Protein AF-A0A7K1VNG7-F1 (afdb_monomer_lite)

Sequence (150 aa):
MDHPRRPHDHRRPRRELARRVRAGRPRRSRTVRESLGSIVLGFEVVIVFLATLVAFGLKAADPVVVLVGGGVLCLAMVATLGLLNRPVGFRIGWALQFVIVATGLLVPIMFVIGAAFVALWTYCMVTGTRLDAQGRPPAPGPTDPIEGDR

pLDDT: mean 70.88, std 8.13, range [50.44, 83.44]

Structure (mmCIF, N/CA/C/O backbone):
data_AF-A0A7K1VNG7-F1
#
_entry.id   AF-A0A7K1VNG7-F1
#
loop_
_atom_site.group_PDB
_atom_site.id
_atom_site.type_symbol
_atom_site.label_atom_id
_atom_site.label_alt_id
_atom_site.label_comp_id
_atom_site.label_asym_id
_atom_site.label_entity_id
_atom_site.label_seq_id
_atom_site.pdbx_PDB_ins_code
_atom_site.Cartn_x
_atom_site.Cartn_y
_atom_site.Cartn_z
_atom_site.occupancy
_atom_site.B_iso_or_equiv
_atom_site.auth_seq_id
_atom_site.auth_comp_id
_atom_site.auth_asym_id
_atom_site.auth_atom_id
_atom_site.pdbx_PDB_model_num
ATOM 1 N N . MET A 1 1 ? -45.619 39.301 55.533 1.00 52.66 1 MET A N 1
ATOM 2 C CA . MET A 1 1 ? -44.423 39.594 54.716 1.00 52.66 1 MET A CA 1
ATOM 3 C C . ME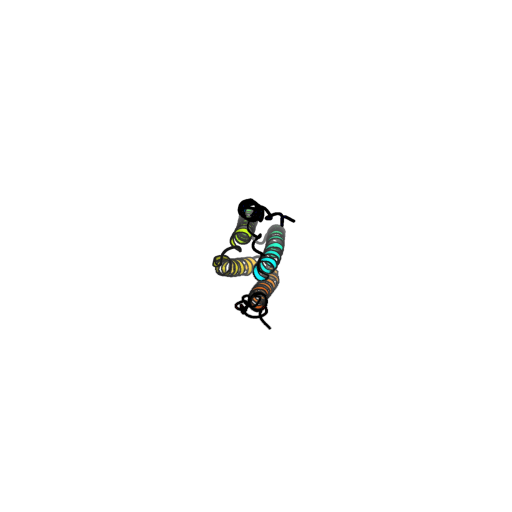T A 1 1 ? -44.278 38.467 53.718 1.00 52.66 1 MET A C 1
ATOM 5 O O . MET A 1 1 ? -43.932 37.356 54.096 1.00 52.66 1 MET A O 1
ATOM 9 N N . ASP A 1 2 ? -44.700 38.744 52.489 1.00 50.44 2 ASP A N 1
ATOM 10 C CA . ASP A 1 2 ? -44.895 37.769 51.422 1.00 50.44 2 ASP A CA 1
ATOM 11 C C . ASP A 1 2 ? -43.581 3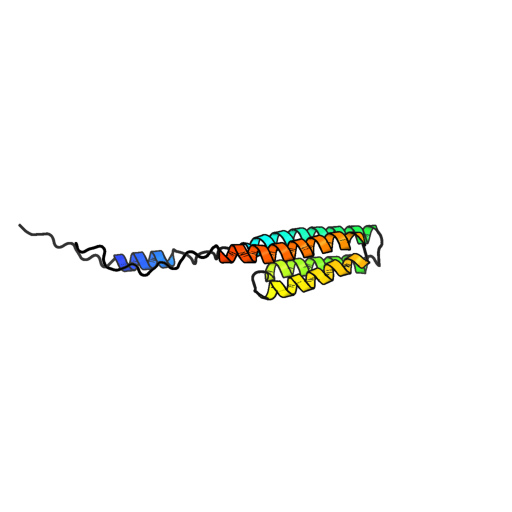7.163 50.942 1.00 50.44 2 ASP A C 1
ATOM 13 O O . ASP A 1 2 ? -42.642 37.869 50.578 1.00 50.44 2 ASP A O 1
ATOM 17 N N . HIS A 1 3 ? -43.528 35.834 50.909 1.00 65.38 3 HIS A N 1
ATOM 18 C CA . HIS A 1 3 ? -42.450 35.107 50.260 1.00 65.38 3 HIS A CA 1
ATOM 19 C C . HIS A 1 3 ? -42.691 35.174 48.740 1.00 65.38 3 HIS A C 1
ATOM 21 O O . HIS A 1 3 ? -43.685 34.613 48.266 1.00 65.38 3 HIS A O 1
ATOM 27 N N . PRO A 1 4 ? -41.834 35.836 47.937 1.00 64.56 4 PRO A N 1
ATOM 28 C CA . PRO A 1 4 ? -42.032 35.885 46.495 1.00 64.56 4 PRO A CA 1
ATOM 29 C C . PRO A 1 4 ? -41.882 34.471 45.927 1.00 64.56 4 PRO A C 1
ATOM 31 O O . PRO A 1 4 ? -40.795 33.885 45.948 1.00 64.56 4 PRO A O 1
ATOM 34 N N . ARG A 1 5 ? -42.993 33.900 45.444 1.00 62.25 5 ARG A N 1
ATOM 35 C CA . ARG A 1 5 ? -43.007 32.623 44.723 1.00 62.25 5 ARG A CA 1
ATOM 36 C C . ARG A 1 5 ? -42.141 32.787 43.477 1.00 62.25 5 ARG A C 1
ATOM 38 O O . ARG A 1 5 ? -42.506 33.518 42.558 1.00 62.25 5 ARG A O 1
ATOM 45 N N . ARG A 1 6 ? -40.974 32.136 43.458 1.00 65.06 6 ARG A N 1
ATOM 46 C CA . ARG A 1 6 ? -40.094 32.111 42.283 1.00 65.06 6 ARG A CA 1
ATOM 47 C C . ARG A 1 6 ? -40.898 31.557 41.097 1.00 65.06 6 ARG A C 1
ATOM 49 O O . ARG A 1 6 ? -41.422 30.450 41.219 1.00 65.06 6 ARG A O 1
ATOM 56 N N . PRO A 1 7 ? -41.013 32.278 39.969 1.00 63.22 7 PRO A N 1
ATOM 57 C CA . PRO A 1 7 ? -41.699 31.761 38.792 1.00 63.22 7 PRO A CA 1
ATOM 58 C C . PRO A 1 7 ? -41.020 30.463 38.346 1.00 63.22 7 PRO A C 1
ATOM 60 O O . PRO A 1 7 ? -39.810 30.449 38.108 1.00 63.22 7 PRO A O 1
ATOM 63 N N . HIS A 1 8 ? -41.774 29.366 38.255 1.00 61.84 8 HIS A N 1
ATOM 64 C CA . HIS A 1 8 ? -41.277 28.110 37.700 1.00 61.84 8 HIS A CA 1
ATOM 65 C C . HIS A 1 8 ? -40.866 28.344 36.236 1.00 61.84 8 HIS A C 1
ATOM 67 O O . HIS A 1 8 ? -41.696 28.532 35.349 1.00 61.84 8 HIS A O 1
ATOM 73 N N . ASP A 1 9 ? -39.556 28.401 35.994 1.00 62.75 9 ASP A N 1
ATOM 74 C CA . ASP A 1 9 ? -38.971 28.732 34.697 1.00 62.75 9 ASP A CA 1
ATOM 75 C C . ASP A 1 9 ? -39.098 27.559 33.708 1.00 62.75 9 ASP A C 1
ATOM 77 O O . ASP A 1 9 ? -38.198 26.731 33.549 1.00 62.75 9 ASP A O 1
ATOM 81 N N . HIS A 1 10 ? -40.223 27.507 32.995 1.00 62.53 10 HIS A N 1
ATOM 82 C CA . HIS A 1 10 ? -40.471 26.570 31.896 1.00 62.53 10 HIS A CA 1
ATOM 83 C C . HIS A 1 10 ? -39.573 26.790 30.658 1.00 62.53 10 HIS A C 1
ATOM 85 O O . HIS A 1 10 ? -39.697 26.058 29.674 1.00 62.53 10 HIS A O 1
ATOM 91 N N . ARG A 1 11 ? -38.643 27.762 30.656 1.00 61.25 11 ARG A N 1
ATOM 92 C CA . ARG A 1 11 ? -37.740 28.004 29.512 1.00 61.25 11 ARG A CA 1
ATOM 93 C C . ARG A 1 11 ? -36.484 27.132 29.521 1.00 61.25 11 ARG A C 1
ATOM 95 O O . ARG A 1 11 ? -35.822 27.033 28.484 1.00 61.25 11 ARG A O 1
ATOM 102 N N . ARG A 1 12 ? -36.163 26.477 30.641 1.00 62.91 12 ARG A N 1
ATOM 103 C CA . ARG A 1 12 ? -35.036 25.532 30.755 1.00 62.91 12 ARG A CA 1
ATOM 104 C C . ARG A 1 12 ? -35.056 24.397 29.711 1.00 62.91 12 ARG A C 1
ATOM 106 O O . ARG A 1 12 ? -34.050 24.263 29.011 1.00 62.91 12 ARG A O 1
ATOM 113 N N . PRO A 1 13 ? -36.172 23.671 29.482 1.00 68.56 13 PRO A N 1
ATOM 114 C CA . PRO A 1 13 ? -36.186 22.537 28.550 1.00 68.56 13 PRO A CA 1
ATOM 115 C C . PRO A 1 13 ? -35.891 22.929 27.094 1.00 68.56 13 PRO A C 1
ATOM 117 O O . PRO A 1 13 ? -35.170 22.226 26.386 1.00 68.56 13 PRO A O 1
ATOM 120 N N . ARG A 1 14 ? -36.367 24.097 26.635 1.00 67.00 14 ARG A N 1
ATOM 121 C CA . ARG A 1 14 ? -36.074 24.584 25.272 1.00 67.00 14 ARG A CA 1
ATOM 122 C C . ARG A 1 14 ? -34.601 24.946 25.079 1.00 67.00 14 ARG A C 1
ATOM 124 O O . ARG A 1 14 ? -34.056 24.725 23.999 1.00 67.00 14 ARG A O 1
ATOM 131 N N . ARG A 1 15 ? -33.947 25.487 26.111 1.00 67.19 15 ARG A N 1
ATOM 132 C CA . ARG A 1 15 ? -32.518 25.843 26.065 1.00 67.19 15 ARG A CA 1
ATOM 133 C C . ARG A 1 15 ? -31.627 24.604 26.014 1.00 67.19 15 ARG A C 1
ATOM 135 O O . ARG A 1 15 ? -30.616 24.618 25.316 1.00 67.19 15 ARG A O 1
ATOM 142 N N . GLU A 1 16 ? -32.017 23.534 26.697 1.00 68.38 16 GLU A N 1
ATOM 143 C CA . GLU A 1 16 ? -31.313 22.249 26.653 1.00 68.38 16 GLU A CA 1
ATOM 144 C C . GLU A 1 16 ? -31.477 21.543 25.309 1.00 68.38 16 GLU A C 1
ATOM 146 O O . GLU A 1 16 ? -30.490 21.064 24.756 1.00 68.38 16 GLU A O 1
ATOM 151 N N . LEU A 1 17 ? -32.682 21.543 24.731 1.00 66.62 17 LEU A N 1
ATOM 152 C CA . LEU A 1 17 ? -32.914 20.961 23.409 1.00 66.62 17 LEU A CA 1
ATOM 153 C C . LEU A 1 17 ? -32.117 21.705 22.326 1.00 66.62 17 LEU A C 1
ATOM 155 O O . LEU A 1 17 ? -31.427 21.080 21.524 1.00 66.62 17 LEU A O 1
ATOM 159 N N . ALA A 1 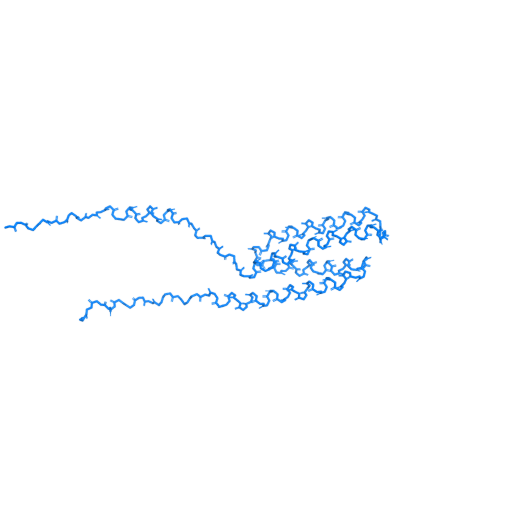18 ? -32.118 23.042 22.361 1.00 70.00 18 ALA A N 1
ATOM 160 C CA . ALA A 1 18 ? -31.311 23.861 21.459 1.00 70.00 18 ALA A CA 1
ATOM 161 C C . ALA A 1 18 ? -29.799 23.628 21.646 1.00 70.00 18 ALA A C 1
ATOM 163 O O . ALA A 1 18 ? -29.058 23.615 20.663 1.00 70.00 18 ALA A O 1
ATOM 164 N N . ARG A 1 19 ? -29.329 23.391 22.883 1.00 68.81 19 ARG A N 1
ATOM 165 C CA . ARG A 1 19 ? -27.937 22.986 23.152 1.00 68.81 19 ARG A CA 1
ATOM 166 C C . ARG A 1 19 ? -27.621 21.599 22.603 1.00 68.81 19 ARG A C 1
ATOM 168 O O . ARG A 1 19 ? -26.554 21.442 22.030 1.00 68.81 19 ARG A O 1
ATOM 175 N N . ARG A 1 20 ? -28.525 20.622 22.722 1.00 67.00 20 ARG A N 1
ATOM 176 C CA . ARG A 1 20 ? -28.342 19.270 22.161 1.00 67.00 20 ARG A CA 1
ATOM 177 C C . ARG A 1 20 ? -28.327 19.270 20.633 1.00 67.00 20 ARG A C 1
ATOM 179 O O . ARG A 1 20 ? -27.562 18.520 20.046 1.00 67.00 20 ARG A O 1
ATOM 186 N N . VAL A 1 21 ? -29.111 20.142 19.997 1.00 67.88 21 VAL A N 1
ATOM 187 C CA . VAL A 1 21 ? -29.095 20.339 18.536 1.00 67.88 21 VAL A CA 1
ATOM 188 C C . VAL A 1 21 ? -27.807 21.043 18.079 1.00 67.88 21 VAL A C 1
ATOM 190 O O . VAL A 1 21 ? -27.273 20.712 17.024 1.00 67.88 21 VAL A O 1
ATOM 193 N N . ARG A 1 22 ? -27.267 21.980 18.878 1.00 66.00 22 ARG A N 1
ATOM 194 C CA . ARG A 1 22 ? -25.977 22.653 18.608 1.00 66.00 22 ARG A CA 1
ATOM 195 C C . ARG A 1 22 ? -24.748 21.824 18.956 1.00 66.00 22 ARG A C 1
ATOM 197 O O . ARG A 1 22 ? -23.695 22.050 18.366 1.00 66.00 22 ARG A O 1
ATOM 204 N N . ALA A 1 23 ? -24.868 20.886 19.888 1.00 67.50 23 ALA A N 1
ATOM 205 C CA . ALA A 1 23 ? -23.871 19.862 20.141 1.00 67.50 23 ALA A CA 1
ATOM 206 C C . ALA A 1 23 ? -23.881 18.894 18.950 1.00 67.50 23 ALA A C 1
ATOM 208 O O . ALA A 1 23 ? -24.459 17.811 19.000 1.00 67.50 23 ALA A O 1
ATOM 209 N N . GLY A 1 24 ? -23.306 19.345 17.833 1.00 60.00 24 GLY A N 1
ATOM 210 C CA . GLY A 1 24 ? -23.175 18.569 16.613 1.00 60.00 24 GLY A CA 1
ATOM 211 C C . GLY A 1 24 ? -22.601 17.191 16.923 1.00 60.00 24 GLY A C 1
ATOM 212 O O . GLY A 1 24 ? -21.751 17.048 17.803 1.00 60.00 24 GLY A O 1
ATOM 213 N N . ARG A 1 25 ? -23.111 16.183 16.205 1.00 58.56 25 ARG A N 1
ATOM 214 C CA . ARG A 1 25 ? -22.724 14.774 16.329 1.00 58.56 25 ARG A CA 1
ATOM 215 C C . ARG A 1 25 ? -21.211 14.676 16.584 1.00 58.56 25 ARG A C 1
ATOM 217 O O . ARG A 1 25 ? -20.456 15.162 15.738 1.00 58.56 25 ARG A O 1
ATOM 224 N N . PRO A 1 26 ? -20.763 14.098 17.718 1.00 57.47 26 PRO A N 1
ATOM 225 C CA . PRO A 1 26 ? -19.343 14.029 18.029 1.00 57.47 26 PRO A CA 1
ATOM 226 C C . PRO A 1 26 ? -18.627 13.384 16.845 1.00 57.47 26 PRO A C 1
ATOM 228 O O . PRO A 1 26 ? -19.026 12.310 16.381 1.00 57.47 26 PRO A O 1
ATOM 231 N N . ARG A 1 27 ? -17.624 14.086 16.295 1.00 57.28 27 ARG A N 1
ATOM 232 C CA . ARG A 1 27 ? -16.766 13.551 15.234 1.00 57.28 27 ARG A CA 1
ATOM 233 C C . ARG A 1 27 ? -16.199 12.248 15.778 1.00 57.28 27 ARG A C 1
ATOM 235 O O . ARG A 1 27 ? -15.485 12.269 16.776 1.00 57.28 27 ARG A O 1
ATOM 242 N N . ARG A 1 28 ? -16.591 11.126 15.172 1.00 58.03 28 ARG A N 1
ATOM 243 C CA . ARG A 1 28 ? -16.137 9.787 15.558 1.00 58.03 28 ARG A CA 1
ATOM 244 C C . ARG A 1 28 ? -14.609 9.844 15.628 1.00 58.03 28 ARG A C 1
ATOM 246 O O . ARG A 1 28 ? -13.984 10.155 14.615 1.00 58.03 28 ARG A O 1
ATOM 253 N N . SER A 1 29 ? -14.023 9.658 16.811 1.00 58.22 29 SER A N 1
ATOM 254 C CA . SER A 1 29 ? -12.567 9.639 16.939 1.00 58.22 29 SER A CA 1
ATOM 255 C C . SER A 1 29 ? -12.071 8.459 16.113 1.00 58.22 29 SER A C 1
ATOM 257 O O . SER A 1 29 ? -12.482 7.326 16.377 1.00 58.22 29 SER A O 1
ATOM 259 N N . ARG A 1 30 ? -11.269 8.727 15.074 1.00 62.94 30 ARG A N 1
ATOM 260 C CA . ARG A 1 30 ? -10.641 7.663 14.281 1.00 62.94 30 ARG A CA 1
ATOM 261 C C . ARG A 1 30 ? -9.924 6.720 15.236 1.00 62.94 30 ARG A C 1
ATOM 263 O O . ARG A 1 30 ? -9.233 7.174 16.149 1.00 62.94 30 ARG A O 1
ATOM 270 N N . THR A 1 31 ? -10.133 5.425 15.043 1.00 68.44 31 THR A N 1
ATOM 271 C CA . THR A 1 31 ? -9.452 4.412 15.859 1.00 68.44 31 THR A CA 1
ATOM 272 C C . THR A 1 31 ? -7.953 4.469 15.584 1.00 68.44 31 THR A C 1
ATOM 274 O O . THR A 1 31 ? -7.528 4.842 14.489 1.00 68.44 31 THR A O 1
ATOM 277 N N . VAL A 1 32 ? -7.122 4.108 16.564 1.00 70.31 32 VAL A N 1
ATOM 278 C CA . VAL A 1 32 ? -5.655 4.175 16.399 1.00 70.31 32 VAL A CA 1
ATOM 279 C C . VAL A 1 32 ? -5.201 3.288 15.230 1.00 70.31 32 VAL A C 1
ATOM 281 O O . VAL A 1 32 ? -4.304 3.660 14.476 1.00 70.31 32 VAL A O 1
ATOM 284 N N . ARG A 1 33 ? -5.906 2.168 15.010 1.00 67.75 33 ARG A N 1
ATOM 285 C CA . ARG A 1 33 ? -5.776 1.288 13.833 1.00 67.75 33 ARG A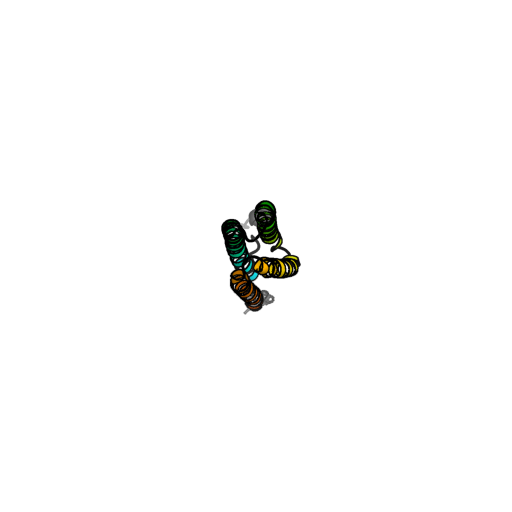 CA 1
ATOM 286 C C . ARG A 1 33 ? -5.898 2.042 12.514 1.00 67.75 33 ARG A C 1
ATOM 288 O O . ARG A 1 33 ? -5.095 1.847 11.611 1.00 67.75 33 ARG A O 1
ATOM 295 N N . GLU A 1 34 ? -6.923 2.877 12.411 1.00 68.12 34 GLU A N 1
ATOM 296 C CA . GLU A 1 34 ? -7.305 3.584 11.192 1.00 68.12 34 GLU A CA 1
ATOM 297 C C . GLU A 1 34 ? -6.273 4.664 10.848 1.00 68.12 34 GLU A C 1
ATOM 299 O O . GLU A 1 34 ? -5.851 4.780 9.699 1.00 68.12 34 GLU A O 1
ATOM 304 N N . SER A 1 35 ? -5.779 5.382 11.861 1.00 76.31 35 SER A N 1
ATOM 305 C CA . SER A 1 35 ? -4.705 6.365 11.695 1.00 76.31 35 SER A CA 1
ATOM 306 C C . SER A 1 35 ? -3.384 5.709 11.278 1.00 76.31 35 SER A C 1
ATOM 308 O O . SER A 1 35 ? -2.803 6.119 10.275 1.00 76.31 35 SER A O 1
ATOM 310 N N . LEU A 1 36 ? -2.936 4.659 11.978 1.00 75.88 36 LEU A N 1
ATOM 311 C CA . LEU A 1 36 ? -1.690 3.953 11.645 1.00 75.88 36 LEU A CA 1
ATOM 312 C C . LEU A 1 36 ? -1.756 3.301 10.257 1.00 75.88 36 LEU A C 1
ATOM 314 O O . LEU A 1 36 ? -0.837 3.462 9.459 1.00 75.88 36 LEU A O 1
ATOM 318 N N . GLY A 1 37 ? -2.870 2.635 9.941 1.00 74.69 37 GLY A N 1
ATOM 319 C CA . GLY A 1 37 ? -3.091 2.019 8.634 1.00 74.69 37 GLY A CA 1
ATOM 320 C C . GLY A 1 37 ? -3.067 3.037 7.493 1.00 74.69 37 GLY A C 1
ATOM 321 O O . GLY A 1 37 ? -2.460 2.769 6.461 1.00 74.69 37 GLY A O 1
ATOM 322 N N . SER A 1 38 ? -3.655 4.224 7.692 1.00 78.50 38 SER A N 1
ATOM 323 C CA . SER A 1 38 ? -3.643 5.291 6.681 1.00 78.50 38 SER A CA 1
ATOM 324 C C . SER A 1 38 ? -2.243 5.842 6.397 1.00 78.50 38 SER A C 1
ATOM 326 O O . SER A 1 38 ? -1.933 6.141 5.247 1.00 78.50 38 SER A O 1
ATOM 328 N N . ILE A 1 39 ? -1.384 5.933 7.420 1.00 81.94 39 ILE A N 1
ATOM 329 C CA . ILE A 1 39 ? -0.002 6.410 7.275 1.00 81.94 39 ILE A CA 1
ATOM 330 C C . ILE A 1 39 ? 0.827 5.390 6.491 1.00 81.94 39 ILE A C 1
ATOM 332 O O . ILE A 1 39 ? 1.520 5.770 5.550 1.00 81.94 39 ILE A O 1
ATOM 336 N N . VAL A 1 40 ? 0.725 4.103 6.846 1.00 80.31 40 VAL A N 1
ATOM 337 C CA . VAL A 1 40 ? 1.440 3.014 6.160 1.00 80.31 40 VAL A CA 1
ATOM 338 C C . VAL A 1 40 ? 1.051 2.979 4.685 1.00 80.31 40 VAL A C 1
ATOM 340 O O . VAL A 1 40 ? 1.912 3.137 3.828 1.00 80.31 40 VAL A O 1
ATOM 343 N N . LEU A 1 41 ? -0.244 2.883 4.383 1.00 77.31 41 LEU A N 1
ATOM 344 C CA . LEU A 1 41 ? -0.741 2.887 3.005 1.00 77.31 41 LEU A CA 1
ATOM 345 C C . LEU A 1 41 ? -0.341 4.161 2.237 1.00 77.31 41 LEU A C 1
ATOM 347 O O . LEU A 1 41 ? -0.019 4.091 1.056 1.00 77.31 41 LEU A O 1
ATOM 351 N N . GLY A 1 42 ? -0.340 5.327 2.892 1.00 81.19 42 GLY A N 1
ATOM 352 C CA . GLY A 1 42 ? 0.086 6.585 2.274 1.00 81.19 42 GLY A CA 1
ATOM 353 C C . GLY A 1 42 ? 1.551 6.560 1.831 1.00 81.19 42 GLY A C 1
ATOM 354 O O . GLY A 1 42 ? 1.855 6.930 0.698 1.00 81.19 42 GLY A O 1
ATOM 355 N N . PHE A 1 43 ? 2.452 6.074 2.689 1.00 79.50 43 PHE A N 1
ATOM 356 C CA . PHE A 1 43 ? 3.858 5.868 2.325 1.00 79.50 43 PHE A CA 1
ATOM 357 C C . PHE A 1 43 ? 4.029 4.806 1.240 1.00 79.50 43 PHE A C 1
ATOM 359 O O . PHE A 1 43 ? 4.856 4.959 0.343 1.00 79.50 43 PHE A O 1
ATOM 366 N N . GLU A 1 44 ? 3.231 3.748 1.300 1.00 79.56 44 GLU A N 1
ATOM 367 C CA . GLU A 1 44 ? 3.270 2.656 0.338 1.00 79.56 44 GLU A CA 1
ATOM 368 C C . GLU A 1 44 ? 2.939 3.144 -1.081 1.00 79.56 44 GLU A C 1
ATOM 370 O O . GLU A 1 44 ? 3.639 2.791 -2.027 1.00 79.56 44 GLU A O 1
ATOM 375 N N . VAL A 1 45 ? 1.939 4.023 -1.239 1.00 81.81 45 VAL A N 1
ATOM 376 C CA . VAL A 1 45 ? 1.587 4.632 -2.539 1.00 81.81 45 VAL A CA 1
ATOM 377 C C . VAL A 1 45 ? 2.785 5.371 -3.139 1.00 81.81 45 VAL A C 1
ATOM 379 O O . VAL A 1 45 ? 3.063 5.235 -4.331 1.00 81.81 45 VAL A O 1
ATOM 382 N N . VAL A 1 46 ? 3.508 6.139 -2.316 1.00 83.12 46 VAL A N 1
ATOM 383 C CA . VAL A 1 46 ? 4.697 6.890 -2.750 1.00 83.12 46 VAL A CA 1
ATOM 384 C C . VAL A 1 46 ? 5.797 5.936 -3.208 1.00 83.12 46 VAL A C 1
ATOM 386 O O . VAL A 1 46 ? 6.416 6.157 -4.246 1.00 83.12 46 VAL A O 1
ATOM 389 N N . ILE A 1 47 ? 6.019 4.851 -2.467 1.00 81.81 47 ILE A N 1
ATOM 390 C CA . ILE A 1 47 ? 7.028 3.844 -2.804 1.00 81.81 47 ILE A CA 1
ATOM 391 C C . ILE A 1 47 ? 6.673 3.127 -4.104 1.00 81.81 47 ILE A C 1
ATOM 393 O O . ILE A 1 47 ? 7.536 3.000 -4.964 1.00 81.81 47 ILE A O 1
ATOM 397 N N . VAL A 1 48 ? 5.422 2.697 -4.284 1.00 80.31 48 VAL A N 1
ATOM 398 C CA . VAL A 1 48 ? 4.972 2.014 -5.508 1.00 80.31 48 VAL A CA 1
ATOM 399 C C . VAL A 1 48 ? 5.064 2.937 -6.726 1.00 80.31 48 VAL A C 1
ATOM 401 O O . VAL A 1 48 ? 5.481 2.505 -7.803 1.00 80.31 48 VAL A O 1
ATOM 404 N N . PHE A 1 49 ? 4.758 4.225 -6.557 1.00 81.06 49 PHE A N 1
ATOM 405 C CA . PHE A 1 49 ? 4.962 5.227 -7.600 1.00 81.06 49 PHE A CA 1
ATOM 406 C C . PHE A 1 49 ? 6.441 5.332 -8.002 1.00 81.06 49 PHE A C 1
ATOM 408 O O . PHE A 1 49 ? 6.778 5.233 -9.183 1.00 81.06 49 PHE A O 1
ATOM 415 N N . LEU A 1 50 ? 7.345 5.456 -7.026 1.00 82.94 50 LEU A N 1
ATOM 416 C CA . LEU A 1 50 ? 8.787 5.498 -7.286 1.00 82.94 50 LEU A CA 1
ATOM 417 C C . LEU A 1 50 ? 9.303 4.185 -7.890 1.00 82.94 50 LEU A C 1
ATOM 419 O O . LEU A 1 50 ? 10.099 4.215 -8.824 1.00 82.94 50 LEU A O 1
ATOM 423 N N . ALA A 1 51 ? 8.822 3.038 -7.413 1.00 78.62 51 ALA A N 1
ATOM 424 C CA . ALA A 1 51 ? 9.163 1.721 -7.942 1.00 78.62 51 ALA A CA 1
ATOM 425 C C . ALA A 1 51 ? 8.764 1.585 -9.415 1.00 78.62 51 ALA A C 1
ATOM 427 O O . ALA A 1 51 ? 9.531 1.050 -10.212 1.00 78.62 51 ALA A O 1
ATOM 428 N N . THR A 1 52 ? 7.606 2.134 -9.792 1.00 78.69 52 THR A N 1
ATOM 429 C CA . THR A 1 52 ? 7.148 2.193 -11.186 1.00 78.69 52 THR A CA 1
ATOM 430 C C . THR A 1 52 ? 8.105 3.020 -12.047 1.00 78.69 52 THR A C 1
ATOM 432 O O . THR A 1 52 ? 8.488 2.584 -13.132 1.00 78.69 52 THR A O 1
ATOM 435 N N . LEU A 1 53 ? 8.555 4.182 -11.557 1.00 82.81 53 LEU A N 1
ATOM 436 C CA . LEU A 1 53 ? 9.542 5.008 -12.263 1.00 82.81 53 LEU A CA 1
ATOM 437 C C . LEU A 1 53 ? 10.899 4.305 -12.396 1.00 82.81 53 LEU A C 1
ATOM 439 O O . LEU A 1 53 ? 11.524 4.379 -13.453 1.00 82.81 53 LEU A O 1
ATOM 443 N N . VAL A 1 54 ? 11.340 3.588 -11.360 1.00 80.75 54 VAL A N 1
ATOM 444 C CA . VAL A 1 54 ? 12.569 2.781 -11.395 1.00 80.75 54 VAL A CA 1
ATOM 445 C C . VAL A 1 54 ? 12.440 1.642 -12.407 1.00 80.75 54 VAL A C 1
ATOM 447 O O . VAL A 1 54 ? 13.336 1.460 -13.226 1.00 80.75 54 VAL A O 1
ATOM 450 N N . ALA A 1 55 ? 11.319 0.917 -12.414 1.00 75.88 55 ALA A N 1
ATOM 451 C CA . ALA A 1 55 ? 11.055 -0.152 -13.377 1.00 75.88 55 ALA A CA 1
ATOM 452 C C . ALA A 1 55 ? 11.042 0.366 -14.826 1.00 75.88 55 ALA A C 1
ATOM 454 O O . ALA A 1 55 ? 11.598 -0.276 -15.720 1.00 75.88 55 ALA A O 1
ATOM 455 N N . PHE A 1 56 ? 10.465 1.552 -15.051 1.00 76.88 56 PHE A N 1
ATOM 456 C CA . PHE A 1 56 ? 10.484 2.232 -16.347 1.00 76.88 56 PHE A CA 1
ATOM 457 C C . PHE A 1 56 ? 11.911 2.638 -16.747 1.00 76.88 56 PHE A C 1
ATOM 459 O O . PHE A 1 56 ? 12.338 2.373 -17.871 1.00 76.88 56 PHE A O 1
ATOM 466 N N . GLY A 1 57 ? 12.682 3.215 -15.818 1.00 77.31 57 GLY A N 1
ATOM 467 C CA . GLY A 1 57 ? 14.080 3.593 -16.040 1.00 77.31 57 GLY A CA 1
ATOM 468 C C . GLY A 1 57 ? 14.990 2.401 -16.351 1.00 77.31 57 GLY A C 1
ATOM 469 O O . GLY A 1 57 ? 15.873 2.505 -17.202 1.00 77.31 57 GLY A O 1
ATOM 470 N N . LEU A 1 58 ? 14.729 1.250 -15.725 1.00 81.06 58 LEU A N 1
ATOM 471 C CA . LEU A 1 58 ? 15.445 -0.009 -15.951 1.00 81.06 58 LEU A CA 1
ATOM 472 C C . LEU A 1 58 ? 15.012 -0.748 -17.229 1.00 81.06 58 LEU A C 1
ATOM 474 O O . LEU A 1 58 ? 15.612 -1.770 -17.550 1.00 81.06 58 LEU A O 1
ATOM 478 N N . LYS A 1 59 ? 13.988 -0.264 -17.954 1.00 78.06 59 LYS A N 1
ATOM 479 C CA . LYS A 1 59 ? 13.347 -0.983 -19.075 1.00 78.06 59 LYS A CA 1
ATOM 480 C C . LYS A 1 59 ? 12.996 -2.437 -18.714 1.00 78.06 59 LYS A C 1
ATOM 482 O O . LYS A 1 59 ? 13.185 -3.346 -19.517 1.00 78.06 59 LYS A O 1
ATOM 487 N N . ALA A 1 60 ? 12.492 -2.654 -17.497 1.00 71.12 60 ALA A N 1
ATOM 488 C CA . ALA A 1 60 ? 12.217 -3.995 -16.975 1.00 71.12 60 ALA A CA 1
ATOM 489 C C . ALA A 1 60 ? 11.147 -4.763 -17.782 1.00 71.12 60 ALA A C 1
ATOM 491 O O . ALA A 1 60 ? 11.126 -5.990 -17.772 1.00 71.12 60 ALA A O 1
ATOM 492 N N . ALA A 1 61 ? 10.260 -4.045 -18.475 1.00 74.19 61 ALA A N 1
ATOM 493 C CA . ALA A 1 61 ? 9.267 -4.584 -19.399 1.00 74.19 61 ALA A CA 1
ATOM 494 C C . ALA A 1 61 ? 8.860 -3.502 -20.415 1.00 74.19 61 ALA A C 1
ATOM 496 O O . ALA A 1 61 ? 9.451 -2.418 -20.450 1.00 74.19 61 ALA A O 1
ATOM 497 N N . ASP A 1 62 ? 7.837 -3.793 -21.226 1.00 83.44 62 ASP A N 1
ATOM 498 C CA . ASP A 1 62 ? 7.251 -2.817 -22.140 1.00 83.44 62 ASP A CA 1
ATOM 499 C C . ASP A 1 62 ? 6.876 -1.517 -21.387 1.00 83.44 62 ASP A C 1
ATOM 501 O O . ASP A 1 62 ? 6.178 -1.577 -20.365 1.00 83.44 62 ASP A O 1
ATOM 505 N N . PRO A 1 63 ? 7.330 -0.337 -21.851 1.00 79.25 63 PRO A N 1
ATOM 506 C CA . PRO A 1 63 ? 7.141 0.922 -21.135 1.00 79.25 63 PRO A CA 1
ATOM 507 C C . PRO A 1 63 ? 5.671 1.274 -20.882 1.00 79.25 63 PRO A C 1
ATOM 509 O O . PRO A 1 63 ? 5.350 1.864 -19.848 1.00 79.25 63 PRO A O 1
ATOM 512 N N . VAL A 1 64 ? 4.777 0.899 -21.804 1.00 81.94 64 VAL A N 1
ATOM 513 C CA . VAL A 1 64 ? 3.335 1.128 -21.669 1.00 81.94 64 VAL A CA 1
ATOM 514 C C . VAL A 1 64 ? 2.782 0.244 -20.559 1.00 81.94 64 VAL A C 1
ATOM 516 O O . VAL A 1 64 ? 2.046 0.728 -19.703 1.00 81.94 64 VAL A O 1
ATOM 519 N N . VAL A 1 65 ? 3.188 -1.026 -20.515 1.00 79.69 65 VAL A N 1
ATOM 520 C CA . VAL A 1 65 ? 2.763 -1.969 -19.470 1.00 79.69 65 VAL A CA 1
ATOM 521 C C . VAL A 1 65 ? 3.226 -1.510 -18.089 1.00 79.69 65 VAL A C 1
ATOM 523 O O . VAL A 1 65 ? 2.436 -1.535 -17.147 1.00 79.69 65 VAL A O 1
ATOM 526 N N . VAL A 1 66 ? 4.472 -1.045 -17.960 1.00 78.81 66 VAL A N 1
ATOM 527 C CA . VAL A 1 66 ? 5.016 -0.575 -16.676 1.00 78.81 66 VAL A CA 1
ATOM 528 C C . VAL A 1 66 ? 4.279 0.669 -16.183 1.00 78.81 66 VAL A C 1
ATOM 530 O O . VAL A 1 66 ? 3.834 0.701 -15.037 1.00 78.81 66 VAL A O 1
ATOM 533 N N . LEU A 1 67 ? 4.109 1.682 -17.037 1.00 80.12 67 LEU A N 1
ATOM 534 C CA . LEU A 1 67 ? 3.471 2.940 -16.640 1.00 80.12 67 LEU A CA 1
ATOM 535 C C . LEU A 1 67 ? 1.969 2.780 -16.381 1.00 80.12 67 LEU A C 1
ATOM 537 O O . LEU A 1 67 ? 1.464 3.300 -15.387 1.00 80.12 67 LEU A O 1
ATOM 541 N N . VAL A 1 68 ? 1.255 2.042 -17.237 1.00 81.69 68 VAL A N 1
ATOM 542 C CA . VAL A 1 68 ? -0.183 1.790 -17.058 1.00 81.69 68 VAL A CA 1
ATOM 543 C C . VAL A 1 68 ? -0.415 0.870 -15.862 1.00 81.69 68 VAL A C 1
ATOM 545 O O . VAL A 1 68 ? -1.257 1.174 -15.021 1.00 81.69 68 VAL A O 1
ATOM 548 N N . GLY A 1 69 ? 0.354 -0.214 -15.734 1.00 77.81 69 GLY A N 1
ATOM 549 C CA . GLY A 1 69 ? 0.244 -1.153 -14.618 1.00 77.81 69 GLY A CA 1
ATOM 550 C C . GLY A 1 69 ? 0.548 -0.500 -13.271 1.00 77.81 69 GLY A C 1
ATOM 551 O O . GLY A 1 69 ? -0.251 -0.608 -12.341 1.00 77.81 69 GLY A O 1
ATOM 552 N N . GLY A 1 70 ? 1.654 0.244 -13.177 1.00 77.62 70 GLY A N 1
ATOM 553 C CA . GLY A 1 70 ? 2.011 0.983 -11.967 1.00 77.62 70 GLY A CA 1
ATOM 554 C C . GLY A 1 70 ? 1.027 2.108 -11.640 1.00 77.62 70 GLY A C 1
ATOM 555 O O . GLY A 1 70 ? 0.633 2.266 -10.486 1.00 77.62 70 GLY A O 1
ATOM 556 N N . GLY A 1 71 ? 0.537 2.834 -12.652 1.00 77.06 71 GLY A N 1
ATOM 557 C CA . GLY A 1 71 ? -0.493 3.861 -12.480 1.00 77.06 71 GLY A CA 1
ATOM 558 C C . GLY A 1 71 ? -1.823 3.301 -11.961 1.00 77.06 71 GLY A C 1
ATOM 559 O O . GLY A 1 71 ? -2.396 3.846 -11.015 1.00 77.06 71 GLY A O 1
ATOM 560 N N . VAL A 1 72 ? -2.294 2.181 -12.524 1.00 81.44 72 VAL A N 1
ATOM 561 C CA . VAL A 1 72 ? -3.495 1.468 -12.051 1.00 81.44 72 VAL A CA 1
ATOM 562 C C . VAL A 1 72 ? -3.302 0.965 -10.623 1.00 81.44 72 VAL A C 1
ATOM 564 O O . VAL A 1 72 ? -4.214 1.096 -9.804 1.00 81.44 72 VAL A O 1
ATOM 567 N N . LEU A 1 73 ? -2.117 0.446 -10.296 1.00 76.56 73 LEU A N 1
ATOM 568 C CA . LEU A 1 73 ? -1.799 -0.011 -8.948 1.00 76.56 73 LEU A CA 1
ATOM 569 C C . LEU A 1 73 ? -1.832 1.144 -7.938 1.00 76.56 73 LEU A C 1
ATOM 571 O O . LEU A 1 73 ? -2.511 1.037 -6.918 1.00 76.56 73 LEU A O 1
ATOM 575 N N . CYS A 1 74 ? -1.197 2.280 -8.244 1.00 76.06 74 CYS A N 1
ATOM 576 C CA . CYS A 1 74 ? -1.276 3.484 -7.414 1.00 76.06 74 CYS A CA 1
ATOM 577 C C . CYS A 1 74 ? -2.727 3.942 -7.213 1.00 76.06 74 CYS A C 1
ATOM 579 O O . CYS A 1 74 ? -3.129 4.255 -6.091 1.00 76.06 74 CYS A O 1
ATOM 581 N N . LEU A 1 75 ? -3.540 3.945 -8.274 1.00 77.88 75 LEU A N 1
ATOM 582 C CA . LEU A 1 75 ? -4.947 4.336 -8.189 1.00 77.88 75 LEU A CA 1
ATOM 583 C C . LEU A 1 75 ? -5.751 3.377 -7.296 1.00 77.88 75 LEU A C 1
ATOM 585 O O . LEU A 1 75 ? -6.551 3.824 -6.472 1.00 77.88 75 LEU A O 1
ATOM 589 N N . ALA A 1 76 ? -5.503 2.069 -7.403 1.00 75.56 76 ALA A N 1
ATOM 590 C CA . ALA A 1 76 ? -6.113 1.056 -6.545 1.00 75.56 76 ALA A CA 1
ATOM 591 C C . ALA A 1 76 ? -5.718 1.241 -5.067 1.00 75.56 76 ALA A C 1
ATOM 593 O O . ALA A 1 76 ? -6.558 1.089 -4.175 1.00 75.56 76 ALA A O 1
ATOM 594 N N . MET A 1 77 ? -4.475 1.639 -4.789 1.00 69.75 77 MET A N 1
ATOM 595 C CA . MET A 1 77 ? -4.026 1.965 -3.431 1.00 69.75 77 MET A CA 1
ATOM 596 C C . MET A 1 77 ? -4.709 3.208 -2.864 1.00 69.75 77 MET A C 1
ATOM 598 O O . MET A 1 77 ? -5.197 3.182 -1.733 1.00 69.75 77 MET A O 1
ATOM 602 N N . VAL A 1 78 ? -4.840 4.269 -3.661 1.00 72.38 78 VAL A N 1
ATOM 603 C CA . VAL A 1 78 ? -5.571 5.481 -3.258 1.00 72.38 78 VAL A CA 1
ATOM 604 C C . VAL A 1 78 ? -7.060 5.185 -3.034 1.00 72.38 78 VAL A C 1
ATOM 606 O O . VAL A 1 78 ? -7.651 5.659 -2.063 1.00 72.38 78 VAL A O 1
ATOM 609 N N . ALA A 1 79 ? -7.675 4.344 -3.868 1.00 73.56 79 ALA A N 1
ATOM 610 C CA . ALA A 1 79 ? -9.046 3.885 -3.650 1.00 73.56 79 ALA A CA 1
ATOM 611 C C . ALA A 1 79 ? -9.177 3.087 -2.338 1.00 73.56 79 ALA A C 1
ATOM 613 O O . ALA A 1 79 ? -10.145 3.254 -1.589 1.00 73.56 79 ALA A O 1
ATOM 614 N N . THR A 1 80 ? -8.169 2.274 -2.014 1.00 67.00 80 THR A N 1
ATOM 615 C CA . THR A 1 80 ? -8.109 1.505 -0.763 1.00 67.00 80 THR A CA 1
ATOM 616 C C . THR A 1 80 ? -7.975 2.414 0.465 1.00 67.00 80 THR A C 1
ATOM 618 O O . THR A 1 80 ? -8.618 2.142 1.480 1.00 67.00 80 THR A O 1
ATOM 621 N N . LEU A 1 81 ? -7.259 3.545 0.360 1.00 66.62 81 LEU A N 1
ATOM 622 C CA . LEU A 1 81 ? -7.219 4.599 1.392 1.00 66.62 81 LEU A CA 1
ATOM 623 C C . LEU A 1 81 ? -8.628 5.064 1.790 1.00 66.62 81 LEU A C 1
ATOM 625 O O . LEU A 1 81 ? -8.926 5.228 2.973 1.00 66.62 81 LEU A O 1
ATOM 629 N N . GLY A 1 82 ? -9.509 5.258 0.803 1.00 61.19 82 GLY A N 1
ATOM 630 C CA . GLY A 1 82 ? -10.895 5.675 1.033 1.00 61.19 82 GLY A CA 1
ATOM 631 C C . GLY A 1 82 ? -11.769 4.574 1.643 1.00 61.19 82 GLY A C 1
ATOM 632 O O . GLY A 1 82 ? -12.687 4.863 2.419 1.00 61.19 82 GLY A O 1
ATOM 633 N N . LEU A 1 83 ? -11.469 3.310 1.331 1.00 62.66 83 LEU A N 1
ATOM 634 C CA . LEU A 1 83 ? -12.225 2.143 1.795 1.00 62.66 83 LEU A CA 1
ATOM 635 C C . LEU A 1 83 ? -11.797 1.620 3.172 1.00 62.66 83 LEU A C 1
ATOM 637 O O . LEU A 1 83 ? -12.522 0.816 3.766 1.00 62.66 83 LEU A O 1
ATOM 641 N N . LEU A 1 84 ? -10.676 2.104 3.710 1.00 56.88 84 LEU A N 1
ATOM 642 C CA . LEU A 1 84 ? -10.156 1.706 5.020 1.00 56.88 84 LEU A CA 1
ATOM 643 C C . LEU A 1 84 ? -11.112 2.027 6.184 1.00 56.88 84 LEU A C 1
ATOM 645 O O . LEU A 1 84 ? -11.066 1.365 7.216 1.00 56.88 84 LEU A O 1
ATOM 649 N N . ASN A 1 85 ? -12.061 2.948 5.974 1.00 56.28 85 ASN A N 1
ATOM 650 C CA . ASN A 1 85 ? -13.134 3.283 6.920 1.00 56.28 85 ASN A CA 1
ATOM 651 C C . ASN A 1 85 ? -14.178 2.152 7.119 1.00 56.28 85 ASN A C 1
ATOM 653 O O . ASN A 1 85 ? -15.180 2.334 7.819 1.00 56.28 85 ASN A O 1
ATOM 657 N N . ARG A 1 86 ? -14.030 0.999 6.449 1.00 56.41 86 ARG A N 1
ATOM 658 C CA . ARG A 1 86 ? -14.948 -0.152 6.527 1.00 56.41 86 ARG A CA 1
ATOM 659 C C . ARG A 1 86 ? -14.196 -1.404 6.999 1.00 56.41 86 ARG A C 1
ATOM 661 O O . ARG A 1 86 ? -13.047 -1.595 6.613 1.00 56.41 86 ARG A O 1
ATOM 668 N N . PRO A 1 87 ? -14.856 -2.348 7.705 1.00 58.34 87 PRO A N 1
ATOM 669 C CA . PRO A 1 87 ? -14.256 -3.636 8.097 1.00 58.34 87 PRO A CA 1
ATOM 670 C C . PRO A 1 87 ? -13.771 -4.483 6.902 1.00 58.34 87 PRO A C 1
ATOM 672 O O . PRO A 1 87 ? -13.027 -5.445 7.070 1.00 58.34 87 PRO A O 1
ATOM 675 N N . VAL A 1 88 ? -14.171 -4.120 5.680 1.00 57.88 88 VAL A N 1
ATOM 676 C CA . VAL A 1 88 ? -13.712 -4.729 4.423 1.00 57.88 88 VAL A CA 1
ATOM 677 C C . VAL A 1 88 ? -12.272 -4.323 4.072 1.00 57.88 88 VAL A C 1
ATOM 679 O O . VAL A 1 88 ? -11.582 -5.091 3.404 1.00 57.88 88 VAL A O 1
ATOM 682 N N . GLY A 1 89 ? -11.781 -3.184 4.579 1.00 62.41 89 GLY A N 1
ATOM 683 C CA . GLY A 1 89 ? -10.420 -2.695 4.335 1.00 62.41 89 GLY A CA 1
ATOM 684 C C . GLY A 1 89 ? -9.330 -3.692 4.737 1.00 62.41 89 GLY A C 1
ATOM 685 O O . GLY A 1 89 ? -8.287 -3.748 4.096 1.00 62.41 89 GLY A O 1
ATOM 686 N N . PHE A 1 90 ? -9.605 -4.564 5.714 1.00 64.12 90 PHE A N 1
ATOM 687 C CA . PHE A 1 90 ? -8.687 -5.630 6.123 1.00 64.12 90 PHE A CA 1
ATOM 688 C C . PHE A 1 90 ? -8.413 -6.655 5.011 1.00 64.12 90 PHE A C 1
ATOM 690 O O . PHE A 1 90 ? -7.262 -7.013 4.771 1.00 64.12 90 PHE A O 1
ATOM 697 N N . ARG A 1 91 ? -9.457 -7.110 4.303 1.00 70.88 91 ARG A N 1
ATOM 698 C CA . ARG A 1 91 ? -9.308 -8.082 3.203 1.00 70.88 91 ARG A CA 1
ATOM 699 C C . ARG A 1 91 ? -8.649 -7.451 1.981 1.00 70.88 91 ARG A C 1
ATOM 701 O O . ARG A 1 91 ? -7.848 -8.099 1.318 1.00 70.88 91 ARG A O 1
ATOM 708 N N . ILE A 1 92 ? -8.971 -6.188 1.713 1.00 68.44 92 ILE A N 1
ATOM 709 C CA . ILE A 1 92 ? -8.431 -5.461 0.562 1.00 68.44 92 ILE A CA 1
ATOM 710 C C . ILE A 1 92 ? -6.944 -5.162 0.762 1.00 68.44 92 ILE A C 1
ATOM 712 O O . ILE A 1 92 ? -6.174 -5.394 -0.159 1.00 68.44 92 ILE A O 1
ATOM 716 N N . GLY A 1 93 ? -6.516 -4.742 1.960 1.00 68.94 93 GLY A N 1
ATOM 717 C CA . GLY A 1 93 ? -5.096 -4.509 2.246 1.00 68.94 93 GLY A CA 1
ATOM 718 C C . GLY A 1 93 ? -4.236 -5.767 2.096 1.00 68.94 93 GLY A C 1
ATOM 719 O O . GLY A 1 93 ? -3.150 -5.704 1.533 1.00 68.94 93 GLY A O 1
ATOM 720 N N . TRP A 1 94 ? -4.751 -6.931 2.502 1.00 79.38 94 TRP A N 1
ATOM 721 C CA . TRP A 1 94 ? -4.076 -8.214 2.267 1.00 79.38 94 TRP A CA 1
ATOM 722 C C . TRP A 1 94 ? -3.944 -8.550 0.776 1.00 79.38 94 TRP A C 1
ATOM 724 O O . TRP A 1 94 ? -2.878 -8.971 0.335 1.00 79.38 94 TRP A O 1
ATOM 734 N N . ALA A 1 95 ? -5.004 -8.338 -0.010 1.00 76.06 95 ALA A N 1
ATOM 735 C CA . ALA A 1 95 ? -4.950 -8.537 -1.457 1.00 76.06 95 ALA A CA 1
ATOM 736 C C . ALA A 1 95 ? -3.926 -7.597 -2.113 1.00 76.06 95 ALA A C 1
ATOM 738 O O . ALA A 1 95 ? -3.120 -8.035 -2.927 1.00 76.06 95 ALA A O 1
ATOM 739 N N . LEU A 1 96 ? -3.915 -6.326 -1.709 1.00 71.62 96 LEU A N 1
ATOM 740 C CA . LEU A 1 96 ? -2.985 -5.318 -2.214 1.00 71.62 96 LEU A CA 1
ATOM 741 C C . LEU A 1 96 ? -1.531 -5.670 -1.911 1.00 71.62 96 LEU A C 1
ATOM 743 O O . LEU A 1 96 ? -0.675 -5.528 -2.777 1.00 71.62 96 LEU A O 1
ATOM 747 N N . GLN A 1 97 ? -1.271 -6.193 -0.714 1.00 79.38 97 GLN A N 1
ATOM 748 C CA . GLN A 1 97 ? 0.066 -6.619 -0.336 1.00 79.38 97 GLN A CA 1
ATOM 749 C C . GLN A 1 97 ? 0.601 -7.739 -1.225 1.00 79.38 97 GLN A C 1
ATOM 751 O O . GLN A 1 97 ? 1.740 -7.678 -1.682 1.00 79.38 97 GLN A O 1
ATOM 756 N N . PHE A 1 98 ? -0.228 -8.734 -1.547 1.00 79.62 98 PHE A N 1
ATOM 757 C CA . PHE A 1 98 ? 0.169 -9.763 -2.506 1.00 79.62 98 PHE A CA 1
ATOM 758 C C . PHE A 1 98 ? 0.462 -9.185 -3.890 1.00 79.62 98 PHE A C 1
ATOM 760 O O . PHE A 1 98 ? 1.416 -9.615 -4.536 1.00 79.62 98 PHE A O 1
ATOM 767 N N . VAL A 1 99 ? -0.319 -8.199 -4.335 1.00 75.44 99 VAL A N 1
ATOM 768 C CA . VAL A 1 99 ? -0.092 -7.534 -5.624 1.00 75.44 99 VAL A CA 1
ATOM 769 C C . VAL A 1 99 ? 1.237 -6.776 -5.618 1.00 75.44 99 VAL A C 1
ATOM 771 O O . VAL A 1 99 ? 2.006 -6.894 -6.567 1.00 75.44 99 VAL A O 1
ATOM 774 N N . ILE A 1 100 ? 1.553 -6.058 -4.540 1.00 71.62 100 ILE A N 1
ATOM 775 C CA . ILE A 1 100 ? 2.814 -5.317 -4.403 1.00 71.62 100 ILE A CA 1
ATOM 776 C C . ILE A 1 100 ? 4.003 -6.276 -4.363 1.00 71.62 100 ILE A C 1
ATOM 778 O O . ILE A 1 100 ? 4.963 -6.094 -5.108 1.00 71.62 100 ILE A O 1
ATOM 782 N N . VAL A 1 101 ? 3.923 -7.349 -3.577 1.00 76.31 101 VAL A N 1
ATOM 783 C CA . VAL A 1 101 ? 4.954 -8.396 -3.562 1.00 76.31 101 VAL A CA 1
ATOM 784 C C . VAL A 1 101 ? 5.134 -9.004 -4.958 1.00 76.31 101 VAL A C 1
ATOM 786 O O . VAL A 1 101 ? 6.266 -9.175 -5.401 1.00 76.31 101 VAL A O 1
ATOM 789 N N . ALA A 1 102 ? 4.050 -9.247 -5.702 1.00 76.00 102 ALA A N 1
ATOM 790 C CA . ALA A 1 102 ? 4.127 -9.742 -7.076 1.00 76.00 102 ALA A CA 1
ATOM 791 C C . ALA A 1 102 ? 4.809 -8.749 -8.036 1.00 76.00 102 ALA A C 1
ATOM 793 O O . ALA A 1 102 ? 5.535 -9.178 -8.933 1.00 76.00 102 ALA A O 1
ATOM 794 N N . THR A 1 103 ? 4.664 -7.433 -7.830 1.00 67.94 103 THR A N 1
ATOM 795 C CA . THR A 1 103 ? 5.418 -6.440 -8.623 1.00 67.94 103 THR A CA 1
ATOM 796 C C . THR A 1 103 ? 6.935 -6.521 -8.411 1.00 67.94 103 THR A C 1
ATOM 798 O O . THR A 1 103 ? 7.696 -6.120 -9.293 1.00 67.94 103 THR A O 1
ATOM 801 N N . GLY A 1 104 ? 7.395 -7.143 -7.316 1.00 68.06 104 GLY A N 1
ATOM 802 C CA . GLY A 1 104 ? 8.805 -7.459 -7.082 1.00 68.06 104 GLY A CA 1
ATOM 803 C C . GLY A 1 104 ? 9.439 -8.376 -8.130 1.00 68.06 104 GLY A C 1
ATOM 804 O O . GLY A 1 104 ? 10.658 -8.366 -8.278 1.00 68.06 104 GLY A O 1
ATOM 805 N N . LEU A 1 105 ? 8.643 -9.102 -8.924 1.00 73.19 105 LEU A N 1
ATOM 806 C CA . LEU A 1 105 ? 9.150 -9.890 -10.054 1.00 73.19 105 LEU A CA 1
ATOM 807 C C . LEU A 1 105 ? 9.844 -9.025 -11.119 1.00 73.19 105 LEU A C 1
ATOM 809 O O . LEU A 1 105 ? 10.768 -9.497 -11.772 1.00 73.19 105 LEU A O 1
ATOM 813 N N . LEU A 1 106 ? 9.425 -7.765 -11.279 1.00 68.69 106 LEU A N 1
ATOM 814 C CA . LEU A 1 106 ? 10.046 -6.812 -12.208 1.00 68.69 106 LEU A CA 1
ATOM 815 C C . LEU A 1 106 ? 11.291 -6.152 -11.606 1.00 68.69 106 LEU A C 1
ATOM 817 O O . LEU A 1 106 ? 12.237 -5.824 -12.317 1.00 68.69 106 LEU A O 1
ATOM 821 N N . VAL A 1 107 ? 11.278 -5.926 -10.292 1.00 71.00 107 VAL A N 1
ATOM 822 C CA . VAL A 1 107 ? 12.328 -5.211 -9.564 1.00 71.00 107 VAL A CA 1
ATOM 823 C C . VAL A 1 107 ? 12.622 -5.985 -8.274 1.00 71.00 107 VAL A C 1
ATOM 825 O O . VAL A 1 107 ? 11.947 -5.759 -7.270 1.00 71.00 107 VAL A O 1
ATOM 828 N N . PRO A 1 108 ? 13.630 -6.880 -8.254 1.00 74.69 108 PRO A N 1
ATOM 829 C CA . PRO A 1 108 ? 13.834 -7.825 -7.150 1.00 74.69 108 PRO A CA 1
ATOM 830 C C . PRO A 1 108 ? 13.982 -7.179 -5.766 1.00 74.69 108 PRO A C 1
ATOM 832 O O . PRO A 1 108 ? 13.530 -7.735 -4.769 1.00 74.69 108 PRO A O 1
ATOM 835 N N . ILE A 1 109 ? 14.554 -5.971 -5.688 1.00 76.31 109 ILE A N 1
ATOM 836 C CA . ILE A 1 109 ? 14.687 -5.226 -4.424 1.00 76.31 109 ILE A CA 1
ATOM 837 C C . ILE A 1 109 ? 13.320 -4.852 -3.810 1.00 76.31 109 ILE A C 1
ATOM 839 O O . ILE A 1 109 ? 13.207 -4.703 -2.593 1.00 76.31 109 ILE A O 1
ATOM 843 N N . MET A 1 110 ? 12.254 -4.780 -4.616 1.00 74.31 110 MET A N 1
ATOM 844 C CA . MET A 1 110 ? 10.891 -4.519 -4.140 1.00 74.31 110 MET A CA 1
ATOM 845 C C . MET A 1 110 ? 10.296 -5.690 -3.359 1.00 74.31 110 MET A C 1
ATOM 847 O O . MET A 1 110 ? 9.383 -5.462 -2.573 1.00 74.31 110 MET A O 1
ATOM 851 N N . PHE A 1 111 ? 10.831 -6.913 -3.476 1.00 74.44 111 PHE A N 1
ATOM 852 C CA . PHE A 1 111 ? 10.436 -8.000 -2.575 1.00 74.44 111 PHE A CA 1
ATOM 853 C C . PHE A 1 111 ? 10.796 -7.686 -1.124 1.00 74.44 111 PHE A C 1
ATOM 855 O O . PHE A 1 111 ? 9.988 -7.924 -0.230 1.00 74.44 111 PHE A O 1
ATOM 862 N N . VAL A 1 112 ? 11.981 -7.117 -0.884 1.00 79.38 112 VAL A N 1
ATOM 863 C CA . VAL A 1 112 ? 12.433 -6.753 0.468 1.00 79.38 112 VAL A CA 1
ATOM 864 C C . VAL A 1 112 ? 11.564 -5.629 1.028 1.00 79.38 112 VAL A C 1
ATOM 866 O O . VAL A 1 112 ? 11.095 -5.708 2.162 1.00 79.38 112 VAL A O 1
ATOM 869 N N . ILE A 1 113 ? 11.307 -4.604 0.213 1.00 78.25 113 ILE A N 1
ATOM 870 C CA . ILE A 1 113 ? 10.497 -3.447 0.610 1.00 78.25 113 ILE A CA 1
ATOM 871 C C . ILE A 1 113 ? 9.038 -3.861 0.843 1.00 78.25 113 ILE A C 1
ATOM 873 O O . ILE A 1 113 ? 8.466 -3.523 1.879 1.00 78.25 113 ILE A O 1
ATOM 877 N N . GLY A 1 114 ? 8.460 -4.644 -0.070 1.00 77.50 114 GLY A N 1
ATOM 878 C CA . GLY A 1 114 ? 7.114 -5.197 0.059 1.00 77.50 114 GLY A CA 1
ATOM 879 C C . GLY A 1 114 ? 6.982 -6.071 1.303 1.00 77.50 114 GLY A C 1
ATOM 880 O O . GLY A 1 114 ? 6.083 -5.856 2.106 1.00 77.50 114 GLY A O 1
ATOM 881 N N . ALA A 1 115 ? 7.926 -6.984 1.548 1.00 80.56 115 ALA A N 1
ATOM 882 C CA . ALA A 1 115 ? 7.920 -7.820 2.749 1.00 80.56 115 ALA A CA 1
ATOM 883 C C . ALA A 1 115 ? 7.993 -6.993 4.046 1.00 80.56 115 ALA A C 1
ATOM 885 O O . ALA A 1 115 ? 7.272 -7.286 5.002 1.00 80.56 115 ALA A O 1
ATOM 886 N N . ALA A 1 116 ? 8.811 -5.936 4.078 1.00 83.19 116 ALA A N 1
ATOM 887 C CA . ALA A 1 116 ? 8.876 -5.026 5.220 1.00 83.19 116 ALA A CA 1
ATOM 888 C C . ALA A 1 116 ? 7.540 -4.299 5.451 1.00 83.19 116 ALA A C 1
ATOM 890 O O . ALA A 1 116 ? 7.103 -4.166 6.594 1.00 83.19 116 ALA A O 1
ATOM 891 N N . PHE A 1 117 ? 6.853 -3.886 4.382 1.00 77.75 117 PHE A N 1
ATOM 892 C CA . PHE A 1 117 ? 5.529 -3.269 4.471 1.00 77.75 117 PHE A CA 1
ATOM 893 C C . PHE A 1 117 ? 4.437 -4.249 4.896 1.00 77.75 117 PHE A C 1
ATOM 895 O O . PHE A 1 117 ? 3.620 -3.893 5.741 1.00 77.75 117 PHE A O 1
ATOM 902 N N . VAL A 1 118 ? 4.462 -5.497 4.422 1.00 82.38 118 VAL A N 1
ATOM 903 C CA . VAL A 1 118 ? 3.586 -6.572 4.923 1.00 82.38 118 VAL A CA 1
ATOM 904 C C . VAL A 1 118 ? 3.794 -6.781 6.423 1.00 82.38 118 VAL A C 1
ATOM 906 O O . VAL A 1 118 ? 2.826 -6.875 7.185 1.00 82.38 118 VAL A O 1
ATOM 909 N N . ALA A 1 119 ? 5.050 -6.828 6.872 1.00 83.25 119 ALA A N 1
ATOM 910 C CA . ALA A 1 119 ? 5.391 -6.964 8.285 1.00 83.25 119 ALA A CA 1
ATOM 911 C C . ALA A 1 119 ? 4.906 -5.753 9.104 1.00 83.25 119 ALA A C 1
ATOM 913 O O . ALA A 1 119 ? 4.303 -5.910 10.165 1.00 83.25 119 ALA A O 1
ATOM 914 N N . LEU A 1 120 ? 5.092 -4.537 8.588 1.00 81.19 120 LEU A N 1
ATOM 915 C CA . LEU A 1 120 ? 4.622 -3.319 9.242 1.00 81.19 120 LEU A CA 1
ATOM 916 C C . LEU A 1 120 ? 3.090 -3.252 9.291 1.00 81.19 120 LEU A C 1
ATOM 918 O O . LEU A 1 120 ? 2.516 -2.918 10.324 1.00 81.19 120 LEU A O 1
ATOM 922 N N . TRP A 1 121 ? 2.418 -3.628 8.205 1.00 81.12 121 TRP A N 1
ATOM 923 C CA . TRP A 1 121 ? 0.965 -3.699 8.111 1.00 81.12 121 TRP A CA 1
ATOM 924 C C . TRP A 1 121 ? 0.389 -4.659 9.148 1.00 81.12 121 TRP A C 1
ATOM 926 O O . TRP A 1 121 ? -0.493 -4.294 9.930 1.00 81.12 121 TRP A O 1
ATOM 936 N N . THR A 1 122 ? 0.913 -5.886 9.186 1.00 78.94 122 THR A N 1
ATOM 937 C CA . THR A 1 122 ? 0.501 -6.902 10.160 1.00 78.94 122 THR A CA 1
ATOM 938 C C . THR A 1 122 ? 0.751 -6.422 11.591 1.00 78.94 122 THR A C 1
ATOM 940 O O . THR A 1 122 ? -0.149 -6.526 12.427 1.00 78.94 122 THR A O 1
ATOM 943 N N . TYR A 1 123 ? 1.896 -5.787 11.861 1.00 76.88 123 TYR A N 1
ATOM 944 C CA . TYR A 1 123 ? 2.200 -5.193 13.163 1.00 76.88 123 TYR A CA 1
ATOM 945 C C . TYR A 1 123 ? 1.230 -4.067 13.556 1.00 76.88 123 TYR A C 1
ATOM 947 O O . TYR A 1 123 ? 0.698 -4.074 14.668 1.00 76.88 123 TYR A O 1
ATOM 955 N N . CYS A 1 124 ? 0.942 -3.119 12.659 1.00 72.19 124 CYS A N 1
ATOM 956 C CA . CYS A 1 124 ? -0.009 -2.032 12.905 1.00 72.19 124 CYS A CA 1
ATOM 957 C C . CYS A 1 124 ? -1.417 -2.562 13.205 1.00 72.19 124 CYS A C 1
ATOM 959 O O . CYS A 1 124 ? -2.092 -2.048 14.102 1.00 72.19 124 CYS A O 1
ATOM 961 N N . MET A 1 125 ? -1.845 -3.619 12.511 1.00 71.38 125 MET A N 1
ATOM 962 C CA . MET A 1 125 ? -3.140 -4.257 12.752 1.00 71.38 125 MET A CA 1
ATOM 963 C C . MET A 1 125 ? -3.189 -4.938 14.126 1.00 71.38 125 MET A C 1
ATOM 965 O O . MET A 1 125 ? -4.142 -4.719 14.874 1.00 71.38 125 MET A O 1
ATOM 969 N N . VAL A 1 126 ? -2.150 -5.693 14.503 1.00 73.31 126 VAL A N 1
ATOM 970 C CA . VAL A 1 126 ? -2.057 -6.372 15.813 1.00 73.31 126 VAL A CA 1
ATOM 971 C C . VAL A 1 126 ? -1.898 -5.381 16.972 1.00 73.31 126 VAL A C 1
ATOM 973 O O . VAL A 1 126 ? -2.450 -5.594 18.050 1.00 73.31 126 VAL A O 1
ATOM 976 N N . THR A 1 127 ? -1.180 -4.278 16.776 1.00 67.56 127 THR A N 1
ATOM 977 C CA . THR A 1 127 ? -0.998 -3.236 17.798 1.00 67.56 127 THR A CA 1
ATOM 978 C C . THR A 1 127 ? -2.263 -2.411 17.980 1.00 67.56 127 THR A C 1
ATOM 980 O O . THR A 1 127 ? -2.708 -2.187 19.107 1.00 67.56 127 THR A O 1
ATOM 983 N N . GLY A 1 128 ? -2.914 -2.014 16.888 1.00 64.38 128 GLY A N 1
ATOM 984 C CA . GLY A 1 128 ? -4.170 -1.285 16.980 1.00 64.38 128 GLY A CA 1
ATOM 985 C C . GLY A 1 128 ? -5.298 -2.152 17.562 1.00 64.38 128 GLY A C 1
ATOM 986 O O . GLY A 1 128 ? -6.090 -1.660 18.366 1.00 64.38 128 GLY A O 1
ATOM 987 N N . THR A 1 129 ? -5.336 -3.452 17.227 1.00 64.56 129 THR A N 1
ATOM 988 C CA . THR A 1 129 ? -5.588 -4.563 18.165 1.00 64.56 129 THR A CA 1
ATOM 989 C C . THR A 1 129 ? -5.814 -4.210 19.630 1.00 64.56 129 THR A C 1
ATOM 991 O O . THR A 1 129 ? -6.928 -4.063 20.144 1.00 64.56 129 THR A O 1
ATOM 994 N N . ARG A 1 130 ? -4.669 -4.075 20.285 1.00 61.62 130 ARG A N 1
ATOM 995 C CA . ARG A 1 130 ? -4.497 -3.931 21.720 1.00 61.62 130 ARG A CA 1
ATOM 996 C C . ARG A 1 130 ? -4.855 -2.528 22.207 1.00 61.62 130 ARG A C 1
ATOM 998 O O . ARG A 1 130 ? -5.427 -2.403 23.282 1.00 61.62 130 ARG A O 1
ATOM 1005 N N . LEU A 1 131 ? -4.594 -1.498 21.400 1.00 58.38 131 LEU A N 1
ATOM 1006 C CA . LEU A 1 131 ? -4.846 -0.098 21.766 1.00 58.38 131 LEU A CA 1
ATOM 1007 C C . LEU A 1 131 ? -6.341 0.268 21.755 1.00 58.38 131 LEU A C 1
ATOM 1009 O O . LEU A 1 131 ? -6.812 0.936 22.671 1.00 58.38 131 LEU A O 1
ATOM 1013 N N . ASP A 1 132 ? -7.126 -0.237 20.796 1.00 63.31 132 ASP A N 1
ATOM 1014 C CA . ASP A 1 132 ? -8.588 -0.026 20.794 1.00 63.31 132 ASP A CA 1
ATOM 1015 C C . ASP A 1 132 ? -9.291 -0.755 21.950 1.00 63.31 132 ASP A C 1
ATOM 1017 O O . ASP A 1 132 ? -10.361 -0.334 22.392 1.00 63.31 132 ASP A O 1
ATOM 1021 N N . ALA A 1 133 ? -8.707 -1.849 22.450 1.00 60.38 133 ALA A N 1
ATOM 1022 C CA . ALA A 1 133 ? -9.246 -2.572 23.599 1.00 60.38 133 ALA A CA 1
ATOM 1023 C C . ALA A 1 133 ? -9.068 -1.791 24.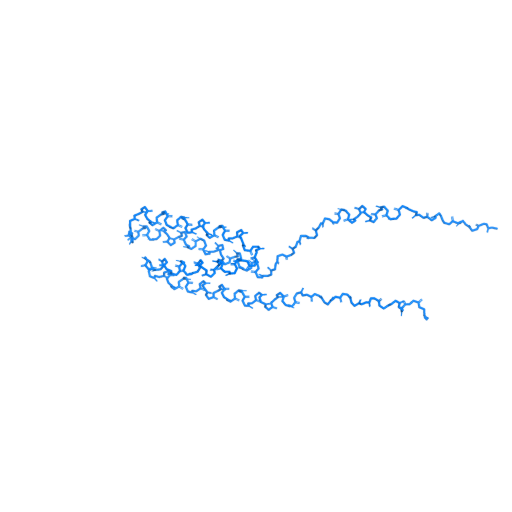916 1.00 60.38 133 ALA A C 1
ATOM 1025 O O . ALA A 1 133 ? -9.871 -1.952 25.830 1.00 60.38 133 ALA A O 1
ATOM 1026 N N . GLN A 1 134 ? -8.053 -0.925 24.997 1.00 59.38 134 GLN A N 1
ATOM 1027 C CA . GLN A 1 134 ? -7.723 -0.129 26.187 1.00 59.38 134 GLN A CA 1
ATOM 1028 C C . GLN A 1 134 ? -8.472 1.211 26.239 1.00 59.38 134 GLN A C 1
ATOM 1030 O O . GLN A 1 134 ? -8.695 1.755 27.314 1.00 59.38 134 GLN A O 1
ATOM 1035 N N . GLY A 1 135 ? -8.899 1.741 25.089 1.00 59.03 135 GLY A N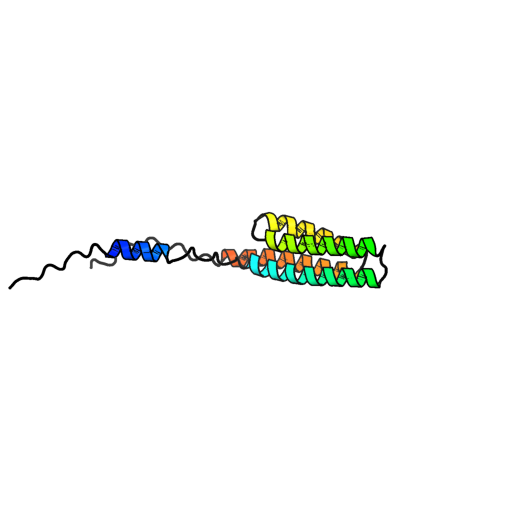 1
ATOM 1036 C CA . GLY A 1 135 ? -9.530 3.060 24.982 1.00 59.03 135 GLY A CA 1
ATOM 1037 C C . GLY A 1 135 ? -11.019 3.128 25.336 1.00 59.03 135 GLY A C 1
ATOM 1038 O O . GLY A 1 135 ? -11.639 4.150 25.052 1.00 59.03 135 GLY A O 1
ATOM 1039 N N . ARG A 1 136 ? -11.630 2.075 25.897 1.00 58.84 136 ARG A N 1
ATOM 1040 C CA . ARG A 1 136 ? -13.042 2.096 26.316 1.00 58.84 136 ARG A CA 1
ATOM 1041 C C . ARG A 1 136 ? -13.120 2.505 27.791 1.00 58.84 136 ARG A C 1
ATOM 1043 O O . ARG A 1 136 ? -12.778 1.683 28.638 1.00 58.84 136 ARG A O 1
ATOM 1050 N N . PRO A 1 137 ? -13.573 3.730 28.124 1.00 62.50 137 PRO A N 1
ATOM 1051 C CA . PRO A 1 137 ? -13.863 4.072 29.509 1.00 62.50 137 PRO A CA 1
ATOM 1052 C C . PRO A 1 137 ? -14.924 3.099 30.037 1.00 62.50 137 PRO A C 1
ATOM 1054 O O . PRO A 1 137 ? -15.826 2.735 29.267 1.00 62.50 137 PRO A O 1
ATOM 1057 N N . PRO A 1 138 ? -14.848 2.674 31.310 1.00 66.56 138 PRO A N 1
ATOM 1058 C CA . PRO A 1 138 ? -15.943 1.957 31.947 1.00 66.56 138 PRO A CA 1
ATOM 1059 C C . PRO A 1 138 ? -17.243 2.716 31.680 1.00 66.56 138 PRO A C 1
ATOM 1061 O O . PRO A 1 138 ? -17.258 3.951 31.737 1.00 66.56 138 PRO A O 1
ATOM 1064 N N . ALA A 1 139 ? -18.319 1.996 31.346 1.00 68.31 139 ALA A N 1
ATOM 1065 C CA . ALA A 1 139 ? -19.638 2.614 31.318 1.00 68.31 139 ALA A CA 1
ATOM 1066 C C . ALA A 1 139 ? -19.807 3.370 32.643 1.00 68.31 139 ALA A C 1
ATOM 1068 O O . ALA A 1 139 ? -19.415 2.804 33.670 1.00 68.31 139 ALA A O 1
ATOM 1069 N N . PRO A 1 140 ? -20.316 4.618 32.640 1.00 69.62 140 PRO A N 1
ATOM 1070 C CA . PRO A 1 140 ? -20.662 5.280 33.884 1.00 69.62 140 PRO A CA 1
ATOM 1071 C C . PRO A 1 140 ? -21.474 4.273 34.688 1.00 69.62 140 PRO A C 1
ATOM 1073 O O . PRO A 1 140 ? -22.520 3.818 34.213 1.00 69.62 140 PRO A O 1
ATOM 1076 N N . GLY A 1 141 ? -20.924 3.834 35.824 1.00 73.38 141 GLY A N 1
ATOM 1077 C CA . GLY A 1 141 ? -21.665 2.977 36.734 1.00 73.38 141 GLY A CA 1
ATOM 1078 C C . GLY A 1 141 ? -22.996 3.668 37.019 1.00 73.38 141 GLY A C 1
ATOM 1079 O O . GLY A 1 141 ? -23.036 4.905 36.959 1.00 73.38 141 GLY A O 1
ATOM 1080 N N . PRO A 1 142 ? -24.086 2.918 37.258 1.00 76.50 142 PRO A N 1
ATOM 1081 C CA . PRO A 1 142 ? -25.333 3.516 37.712 1.00 76.50 142 PRO A CA 1
ATOM 1082 C C . PRO A 1 142 ? -24.977 4.544 38.782 1.00 76.50 142 PRO A C 1
ATOM 1084 O O . PRO A 1 142 ? -24.306 4.201 39.751 1.00 76.50 142 PRO A O 1
ATOM 1087 N N . THR A 1 143 ? -25.284 5.820 38.548 1.00 69.00 143 THR A N 1
ATOM 1088 C CA . THR A 1 143 ? -25.131 6.825 39.595 1.00 69.00 143 THR A CA 1
ATOM 1089 C C . THR A 1 143 ? -26.027 6.348 40.721 1.00 69.00 143 THR A C 1
ATOM 1091 O O . THR A 1 143 ? -27.248 6.402 40.552 1.00 69.00 143 THR A O 1
ATOM 1094 N N . ASP A 1 144 ? -25.444 5.800 41.789 1.00 62.97 144 ASP A N 1
ATOM 1095 C CA . ASP A 1 144 ? -26.201 5.363 42.953 1.00 62.97 144 ASP A CA 1
ATOM 1096 C C . ASP A 1 144 ? -27.034 6.564 43.419 1.00 62.97 144 ASP A C 1
ATOM 1098 O O . ASP A 1 144 ? -26.461 7.609 43.740 1.00 62.97 144 ASP A O 1
ATOM 1102 N N . PRO A 1 145 ? -28.378 6.487 43.405 1.00 68.31 145 PRO A N 1
ATOM 1103 C CA . PRO A 1 145 ? -29.236 7.626 43.730 1.00 68.31 145 PRO A CA 1
ATOM 1104 C C . PRO A 1 145 ? -29.192 8.084 45.200 1.00 68.31 145 PRO A C 1
ATOM 1106 O O . PRO A 1 145 ? -30.108 8.778 45.626 1.00 68.31 145 PRO A O 1
ATOM 1109 N N . ILE A 1 146 ? -28.193 7.700 46.000 1.00 61.62 146 ILE A N 1
ATOM 1110 C CA . ILE A 1 146 ? -28.244 7.785 47.466 1.00 61.62 146 ILE A CA 1
ATOM 1111 C C . ILE A 1 146 ? -26.957 8.409 48.047 1.00 61.62 146 ILE A C 1
ATOM 1113 O O . ILE A 1 146 ? -26.272 7.798 48.854 1.00 61.62 146 ILE A O 1
ATOM 1117 N N . GLU A 1 147 ? -26.622 9.640 47.660 1.00 63.47 147 GLU A N 1
ATOM 1118 C CA . GLU A 1 147 ? -25.700 10.501 48.432 1.00 63.47 147 GLU A CA 1
ATOM 1119 C C . GLU A 1 147 ? -26.346 11.889 48.578 1.00 63.47 147 GLU A C 1
ATOM 1121 O O . GLU A 1 147 ? -25.879 12.900 48.056 1.00 63.47 147 GLU A O 1
ATOM 1126 N N . GLY A 1 148 ? -27.536 11.909 49.180 1.00 62.41 148 GLY A N 1
ATOM 1127 C CA . GLY A 1 148 ? -28.326 13.124 49.393 1.00 62.41 148 GLY A CA 1
ATOM 1128 C C . GLY A 1 148 ? -29.250 13.073 50.608 1.00 62.41 148 GLY A C 1
ATOM 1129 O O . GLY A 1 148 ? -30.112 13.936 50.724 1.00 62.41 148 GLY A O 1
ATOM 1130 N N . ASP A 1 149 ? -29.095 12.082 51.488 1.00 58.56 149 ASP A N 1
ATOM 1131 C CA . ASP A 1 149 ? -29.941 11.927 52.675 1.00 58.56 149 ASP A CA 1
ATOM 1132 C C . ASP A 1 149 ? -29.179 11.224 53.811 1.00 58.56 149 ASP A C 1
ATOM 1134 O O . ASP A 1 149 ? -29.403 10.040 54.054 1.00 58.56 149 ASP A O 1
ATOM 1138 N N . ARG A 1 150 ? -28.219 11.920 54.445 1.00 62.16 150 ARG A N 1
ATOM 1139 C CA . ARG A 1 150 ? -27.796 11.727 55.849 1.00 62.16 150 ARG A CA 1
ATOM 1140 C C . ARG A 1 150 ? -27.183 13.004 56.411 1.00 62.16 150 ARG A C 1
ATOM 1142 O O . ARG A 1 150 ? -26.423 13.662 55.668 1.00 62.16 150 ARG A O 1
#

Secondary structure (DSSP, 8-state):
---------TTHHHHHHHHHHHS-----PPPHHHHHHHHHHHHHHHHHHHHHHHHHHTT-S-HHHHHHHHHHHHHHHHHHHHHTTSTTHHHHHHHHHHHHHHHTTTSTHHHHHHHHHHHHHHHHHHHHHHHHHH--PPP-----S-SS--

Foldseek 3Di:
DDDPDDPPPPCVVVVVVVVVVVPPDPPPPPQLLLVLLLVLLVVVLVVLLVLLVVLCVVCLDDNCCSVVVSVVLSVLSVVLNVVSVDPCSVVSVVVSLVVQCVSCVSPVVSVVVSVVSVVSNVVSNVVSVVRNVPPDDPDPDPPPPPPPDD

Radius of gyration: 27.27 Å; chains: 1; bounding box: 60×50×78 Å